Protein AF-A0A2M6Y820-F1 (afdb_monomer_lite)

Foldseek 3Di:
DEECAEAACEEQAQAQAESEEADLYYHYEAAQYEQFHHNAASYEYDPAAYENEHYHFHALLWADDVPPRPVDPGGHYDPRYRYPPYDRDHRQPPVRDPCCVVCVVVVVVVVVVVVVVVVVVVVVPDDPDDPDDD

Radius of gyration: 27.46 Å; chains: 1; bounding box: 81×26×72 Å

pLDDT: mean 92.64, std 8.72, range [63.81, 98.88]

Structure (mmCIF, N/CA/C/O backbone):
data_AF-A0A2M6Y820-F1
#
_entry.id   AF-A0A2M6Y820-F1
#
loop_
_atom_site.group_PDB
_atom_site.id
_atom_site.type_symbol
_atom_site.label_atom_id
_atom_site.label_alt_id
_atom_site.label_comp_id
_atom_site.label_asym_id
_atom_site.label_entity_id
_atom_site.label_seq_id
_atom_site.pdbx_PDB_ins_code
_atom_site.Cartn_x
_atom_site.Cartn_y
_atom_site.Cartn_z
_atom_site.occupancy
_atom_site.B_iso_or_equiv
_atom_site.auth_seq_id
_atom_site.auth_comp_id
_atom_site.auth_asym_id
_atom_site.auth_atom_id
_atom_site.pdbx_PDB_model_num
ATOM 1 N N . SER A 1 1 ? 18.700 -6.626 -0.843 1.00 83.69 1 SER A N 1
ATOM 2 C CA . SER A 1 1 ? 17.886 -7.835 -1.030 1.00 83.69 1 SER A CA 1
ATOM 3 C C . SER A 1 1 ? 17.717 -8.547 0.299 1.00 83.69 1 SER A C 1
ATOM 5 O O . SER A 1 1 ? 18.670 -8.668 1.060 1.00 83.69 1 SER A O 1
ATOM 7 N N . SER A 1 2 ? 16.499 -8.984 0.596 1.00 92.56 2 SER A N 1
ATOM 8 C CA . SER A 1 2 ? 16.154 -9.857 1.727 1.00 92.56 2 SER A CA 1
ATOM 9 C C . SER A 1 2 ? 14.930 -10.696 1.349 1.00 92.56 2 SER A C 1
ATOM 11 O O . SER A 1 2 ? 14.267 -10.392 0.359 1.00 92.56 2 SER A O 1
ATOM 13 N N . SER A 1 3 ? 14.608 -11.746 2.101 1.00 95.06 3 SER A N 1
ATOM 14 C CA . SER A 1 3 ? 13.455 -12.602 1.803 1.00 95.06 3 SER A CA 1
ATOM 15 C C . SER A 1 3 ? 12.543 -12.799 3.009 1.00 95.06 3 SER A 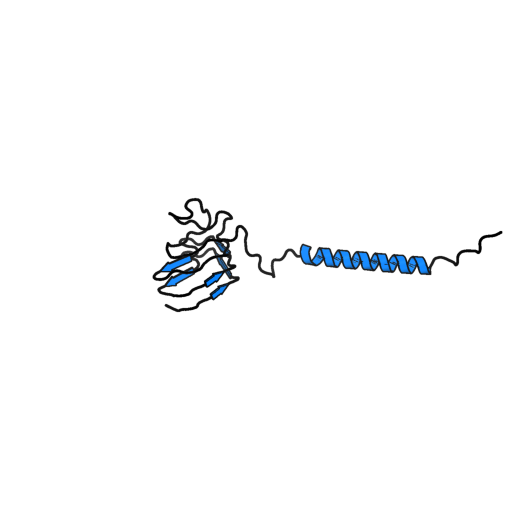C 1
ATOM 17 O O . SER A 1 3 ? 12.980 -12.661 4.149 1.00 95.06 3 SER A O 1
ATOM 19 N N . ASN A 1 4 ? 11.275 -13.135 2.747 1.00 96.06 4 ASN A N 1
ATOM 20 C CA . ASN A 1 4 ? 10.261 -13.444 3.767 1.00 96.06 4 ASN A CA 1
ATOM 21 C C . ASN A 1 4 ? 9.991 -12.283 4.744 1.00 96.06 4 ASN A C 1
ATOM 23 O O . ASN A 1 4 ? 9.735 -12.493 5.930 1.00 96.06 4 ASN A O 1
ATOM 27 N N . ASN A 1 5 ? 10.069 -11.045 4.249 1.00 95.19 5 ASN A N 1
ATOM 28 C CA . ASN A 1 5 ? 9.767 -9.860 5.047 1.00 95.19 5 ASN A CA 1
ATOM 29 C C . ASN A 1 5 ? 8.252 -9.712 5.205 1.00 95.19 5 ASN A C 1
ATOM 31 O O . ASN A 1 5 ? 7.518 -9.826 4.223 1.00 95.19 5 ASN A O 1
ATOM 35 N N . LYS A 1 6 ? 7.802 -9.394 6.419 1.00 97.56 6 LYS A N 1
ATOM 36 C CA . LYS A 1 6 ? 6.398 -9.098 6.710 1.00 97.56 6 LYS A CA 1
ATOM 37 C C . LYS A 1 6 ? 6.277 -7.681 7.248 1.00 97.56 6 LYS A C 1
ATOM 39 O O . LYS A 1 6 ? 6.902 -7.356 8.254 1.00 97.56 6 LYS A O 1
ATOM 44 N N . ILE A 1 7 ? 5.485 -6.854 6.577 1.00 97.44 7 ILE A N 1
ATOM 45 C CA . ILE A 1 7 ? 5.163 -5.489 6.996 1.00 97.44 7 ILE A CA 1
ATOM 46 C C . ILE A 1 7 ? 3.663 -5.456 7.252 1.00 97.44 7 ILE A C 1
ATOM 48 O O . ILE A 1 7 ? 2.872 -5.627 6.328 1.00 97.44 7 ILE A O 1
ATOM 52 N N . THR A 1 8 ? 3.259 -5.276 8.505 1.00 97.12 8 THR A N 1
ATOM 53 C CA . THR A 1 8 ? 1.839 -5.324 8.866 1.00 97.12 8 THR A CA 1
ATOM 54 C C . THR A 1 8 ? 1.466 -4.268 9.887 1.00 97.12 8 THR A C 1
ATOM 56 O O . THR A 1 8 ? 2.289 -3.963 10.748 1.00 97.12 8 THR A O 1
ATOM 59 N N . ASN A 1 9 ? 0.225 -3.774 9.850 1.00 95.31 9 ASN A N 1
ATOM 60 C CA . ASN A 1 9 ? -0.308 -2.816 10.832 1.00 95.31 9 ASN A CA 1
ATOM 61 C C . ASN A 1 9 ? 0.536 -1.534 10.946 1.00 95.31 9 ASN A C 1
ATOM 63 O O . ASN A 1 9 ? 0.794 -1.042 12.043 1.00 95.31 9 ASN A O 1
ATOM 67 N N . CYS A 1 10 ? 1.016 -1.027 9.810 1.00 95.00 10 CYS A N 1
ATOM 68 C CA . CYS A 1 10 ? 1.863 0.161 9.737 1.00 95.00 10 CYS A CA 1
ATOM 69 C C . CYS A 1 10 ? 1.152 1.306 9.007 1.00 95.00 10 CYS A C 1
ATOM 71 O O . CYS A 1 10 ? 0.373 1.074 8.085 1.00 95.00 10 CYS A O 1
ATOM 73 N N . SER A 1 11 ? 1.493 2.544 9.359 1.00 96.31 11 SER A N 1
ATOM 74 C CA . SER A 1 11 ? 1.135 3.730 8.575 1.00 96.31 11 SER A CA 1
ATOM 75 C C . SER A 1 11 ? 2.381 4.243 7.857 1.00 96.31 11 SER A C 1
ATOM 77 O O . SER A 1 11 ? 3.371 4.586 8.499 1.00 96.31 11 SER A O 1
ATOM 79 N N . VAL A 1 12 ? 2.339 4.277 6.526 1.00 98.00 12 VAL A N 1
ATOM 80 C CA . VAL A 1 12 ? 3.432 4.695 5.643 1.00 98.00 12 VAL A CA 1
ATOM 81 C C . VAL A 1 12 ? 2.934 5.838 4.770 1.00 98.00 12 VAL A C 1
ATOM 83 O O . VAL A 1 12 ? 2.290 5.621 3.744 1.00 98.00 12 VAL A O 1
ATOM 86 N N . TYR A 1 13 ? 3.212 7.067 5.190 1.00 98.00 13 TYR A N 1
ATOM 87 C CA . TYR A 1 13 ? 2.610 8.236 4.566 1.00 98.00 13 TYR A CA 1
ATOM 88 C C . TYR A 1 13 ? 3.543 9.437 4.504 1.00 98.00 13 TYR A C 1
ATOM 90 O O . TYR A 1 13 ? 4.480 9.549 5.294 1.00 98.00 13 TYR A O 1
ATOM 98 N N . ASN A 1 14 ? 3.261 10.342 3.563 1.00 98.06 14 ASN A N 1
ATOM 99 C CA . ASN A 1 14 ? 3.973 11.609 3.368 1.00 98.06 14 ASN A CA 1
ATOM 100 C C . ASN A 1 14 ? 5.496 11.469 3.211 1.00 98.06 14 ASN A C 1
ATOM 102 O O . ASN A 1 14 ? 6.255 12.354 3.611 1.00 98.06 14 ASN A O 1
ATOM 106 N N . ASN A 1 15 ? 5.960 10.373 2.605 1.00 98.06 15 ASN A N 1
ATOM 107 C CA . ASN A 1 15 ? 7.364 10.248 2.233 1.00 98.06 15 ASN A CA 1
ATOM 108 C C . ASN A 1 15 ? 7.637 11.025 0.938 1.00 98.06 15 ASN A C 1
ATOM 110 O O . ASN A 1 15 ? 6.871 10.960 -0.028 1.00 98.06 15 ASN A O 1
ATOM 114 N N . SER A 1 16 ? 8.780 11.713 0.885 1.00 98.06 16 SER A N 1
ATOM 115 C CA . SER A 1 16 ? 9.201 12.506 -0.283 1.00 98.06 16 SER A CA 1
ATOM 116 C C . SER A 1 16 ? 9.537 11.666 -1.526 1.00 98.06 16 SER A C 1
ATOM 118 O O . SER A 1 16 ? 9.872 12.229 -2.563 1.00 98.06 16 SER A O 1
ATOM 120 N N . TRP A 1 17 ? 9.491 10.335 -1.420 1.00 97.12 17 TRP A N 1
ATOM 121 C CA . TRP A 1 17 ? 9.860 9.353 -2.445 1.00 97.12 17 TRP A CA 1
ATOM 122 C C . TRP A 1 17 ? 8.836 8.200 -2.439 1.00 97.12 17 TRP A C 1
ATOM 124 O O . TRP A 1 17 ? 7.632 8.453 -2.370 1.00 97.12 17 TRP A O 1
ATOM 134 N N . HIS A 1 18 ? 9.275 6.943 -2.530 1.00 98.19 18 HIS A N 1
ATOM 135 C CA . HIS A 1 18 ? 8.422 5.784 -2.287 1.00 98.19 18 HIS A CA 1
ATOM 136 C C . HIS A 1 18 ? 8.073 5.643 -0.798 1.00 98.19 18 HIS A C 1
ATOM 138 O O . HIS A 1 18 ? 8.907 5.945 0.056 1.00 98.19 18 HIS A O 1
ATOM 144 N N . GLY A 1 19 ? 6.891 5.109 -0.489 1.00 98.44 19 GLY A N 1
ATOM 145 C CA . GLY A 1 19 ? 6.556 4.657 0.861 1.00 98.44 19 GLY A CA 1
ATOM 146 C C . GLY A 1 19 ? 7.353 3.407 1.241 1.00 98.44 19 GLY A C 1
ATOM 147 O O . GLY A 1 19 ? 8.070 3.391 2.238 1.00 98.44 19 GLY A O 1
ATOM 148 N N . ILE A 1 20 ? 7.270 2.362 0.412 1.00 98.31 20 ILE A N 1
ATOM 149 C CA . ILE A 1 20 ? 8.008 1.105 0.594 1.00 98.31 20 ILE A CA 1
ATOM 150 C C . ILE A 1 20 ? 8.745 0.754 -0.700 1.00 98.31 20 ILE A C 1
ATOM 152 O O . ILE A 1 20 ? 8.124 0.580 -1.748 1.00 98.31 20 ILE A O 1
ATOM 156 N N . LEU A 1 21 ? 10.068 0.600 -0.616 1.00 97.62 21 LEU A N 1
ATOM 157 C CA . LEU A 1 21 ? 10.923 0.141 -1.713 1.00 97.62 21 LEU A CA 1
ATOM 158 C C . LEU A 1 21 ? 11.447 -1.272 -1.430 1.00 97.62 21 LEU A C 1
ATOM 160 O O . LEU A 1 21 ? 12.178 -1.489 -0.463 1.00 97.62 21 LEU A O 1
ATOM 164 N N . LEU A 1 22 ? 11.135 -2.222 -2.312 1.00 97.56 22 LEU A N 1
ATOM 165 C CA . LEU A 1 22 ? 11.712 -3.565 -2.307 1.00 97.56 22 LEU A CA 1
ATOM 166 C C . LEU A 1 22 ? 12.744 -3.689 -3.427 1.00 97.56 22 LEU A C 1
ATOM 168 O O . LEU A 1 22 ? 12.404 -3.628 -4.606 1.00 97.56 22 LEU A O 1
ATOM 172 N N . TYR A 1 23 ? 14.010 -3.887 -3.055 1.00 97.00 23 TYR A N 1
ATOM 173 C CA . TYR A 1 23 ? 15.117 -4.005 -4.005 1.00 97.00 23 TYR A CA 1
ATOM 174 C C . TYR A 1 23 ? 15.673 -5.432 -4.035 1.00 97.00 23 TYR A C 1
ATOM 176 O O . TYR A 1 23 ? 16.434 -5.836 -3.142 1.00 97.00 23 TYR A O 1
ATOM 184 N N . TYR A 1 24 ? 15.273 -6.194 -5.060 1.00 96.56 24 TYR A N 1
ATOM 185 C CA . TYR A 1 24 ? 15.550 -7.627 -5.201 1.00 96.56 24 TYR A CA 1
ATOM 186 C C . TYR A 1 24 ? 15.197 -8.415 -3.930 1.00 96.56 24 TYR A C 1
ATOM 188 O O . TYR A 1 24 ? 15.974 -9.246 -3.460 1.00 96.56 24 TYR A O 1
ATOM 196 N N . SER A 1 25 ? 14.040 -8.114 -3.335 1.00 95.31 25 SER A N 1
ATOM 197 C CA . SER A 1 25 ? 13.549 -8.802 -2.140 1.00 95.31 25 SER A CA 1
ATOM 198 C C . SER A 1 25 ? 12.389 -9.724 -2.494 1.00 95.31 25 SER A C 1
ATOM 200 O O . SER A 1 25 ? 11.410 -9.278 -3.083 1.00 95.31 25 SER A O 1
ATOM 202 N N . SER A 1 26 ? 12.498 -11.005 -2.150 1.00 95.50 26 SER A N 1
ATOM 203 C CA . SER A 1 26 ? 11.521 -12.037 -2.515 1.00 95.50 26 SER A CA 1
ATOM 204 C C . SER A 1 26 ? 10.589 -12.395 -1.354 1.00 95.50 26 SER A C 1
ATOM 206 O O . SER A 1 26 ? 10.920 -12.198 -0.184 1.00 95.50 26 SER A O 1
ATOM 208 N N . ASN A 1 27 ? 9.413 -12.946 -1.672 1.00 95.56 27 ASN A N 1
ATOM 209 C CA . ASN A 1 27 ? 8.421 -13.419 -0.695 1.00 95.56 27 ASN A CA 1
ATOM 210 C C . ASN A 1 27 ? 8.041 -12.367 0.361 1.00 95.56 27 ASN A C 1
ATOM 212 O O . ASN A 1 27 ? 7.915 -12.684 1.542 1.00 95.56 27 ASN A O 1
ATOM 216 N N . ALA A 1 28 ? 7.932 -11.102 -0.040 1.00 97.31 28 ALA A N 1
ATOM 217 C CA . ALA A 1 28 ? 7.484 -10.056 0.864 1.00 97.31 28 ALA A CA 1
ATOM 218 C C . ALA A 1 28 ? 5.950 -10.014 0.936 1.00 97.31 28 ALA A C 1
ATOM 220 O O . ALA A 1 28 ? 5.262 -10.131 -0.083 1.00 97.31 28 ALA A O 1
ATOM 221 N N . GLU A 1 29 ? 5.444 -9.813 2.148 1.00 98.44 29 GLU A N 1
ATOM 222 C CA . GLU A 1 29 ? 4.026 -9.674 2.475 1.00 98.44 29 GLU A CA 1
ATOM 223 C C . GLU A 1 29 ? 3.806 -8.323 3.162 1.00 98.44 29 GLU A C 1
ATOM 225 O O . GLU A 1 29 ? 4.471 -8.002 4.150 1.00 98.44 29 GLU A O 1
ATOM 230 N N . ILE A 1 30 ? 2.886 -7.521 2.630 1.00 98.62 30 ILE A N 1
ATOM 231 C CA . ILE A 1 30 ? 2.526 -6.199 3.144 1.00 98.62 30 ILE A CA 1
ATOM 232 C C . ILE A 1 30 ? 1.013 -6.192 3.331 1.00 98.62 30 ILE A C 1
ATOM 234 O O . ILE A 1 30 ? 0.289 -6.232 2.341 1.00 98.62 30 ILE A O 1
ATOM 238 N N . HIS A 1 31 ? 0.522 -6.159 4.568 1.00 98.56 31 HIS A N 1
ATOM 239 C CA . HIS A 1 31 ? -0.913 -6.300 4.846 1.00 98.56 31 HIS A CA 1
ATOM 240 C C . HIS A 1 31 ? -1.380 -5.396 5.978 1.00 98.56 31 HIS A C 1
ATOM 242 O O . HIS A 1 31 ? -0.660 -5.190 6.950 1.00 98.56 31 HIS A O 1
ATOM 248 N N . TYR A 1 32 ? -2.628 -4.940 5.916 1.00 97.88 32 TYR A N 1
ATOM 249 C CA . TYR A 1 32 ? -3.258 -4.138 6.965 1.00 97.88 32 TYR A CA 1
ATOM 250 C C . TYR A 1 32 ? -2.486 -2.849 7.274 1.00 97.88 32 TYR A C 1
ATOM 252 O O . TYR A 1 32 ? -2.397 -2.425 8.423 1.00 97.88 32 TYR A O 1
ATOM 260 N N . CYS A 1 33 ? -1.896 -2.234 6.252 1.00 98.25 33 CYS A N 1
ATOM 261 C CA . CYS A 1 33 ? -1.205 -0.957 6.356 1.00 98.25 33 CYS A CA 1
ATOM 262 C C . CYS A 1 33 ? -2.030 0.178 5.737 1.00 98.25 33 CYS A C 1
ATOM 264 O O . CYS A 1 33 ? -2.778 -0.031 4.779 1.00 98.25 33 CYS A O 1
ATOM 266 N N . ASN A 1 34 ? -1.821 1.392 6.243 1.00 98.38 34 ASN A N 1
ATOM 267 C CA . ASN A 1 34 ? -2.266 2.634 5.615 1.00 98.38 34 ASN A CA 1
ATOM 268 C C . ASN A 1 34 ? -1.107 3.221 4.810 1.00 98.38 34 ASN A C 1
ATOM 270 O O . ASN A 1 34 ? -0.116 3.649 5.396 1.00 98.38 34 ASN A O 1
ATOM 274 N N . ILE A 1 35 ? -1.211 3.234 3.484 1.00 98.75 35 ILE A N 1
ATOM 275 C CA . ILE A 1 35 ? -0.152 3.664 2.565 1.00 98.75 35 ILE A CA 1
ATOM 276 C C . ILE A 1 35 ? -0.692 4.812 1.713 1.00 98.75 35 ILE A C 1
ATOM 278 O O . ILE A 1 35 ? -1.457 4.571 0.787 1.00 98.75 35 ILE A O 1
ATOM 282 N N . TYR A 1 36 ? -0.352 6.060 2.033 1.00 98.62 36 TYR A N 1
ATOM 283 C CA . TYR A 1 36 ? -0.982 7.213 1.378 1.00 98.62 36 TYR A CA 1
ATOM 284 C C . TYR A 1 36 ? -0.114 8.473 1.380 1.00 98.62 36 TYR A C 1
ATOM 286 O O . TYR A 1 36 ? 0.676 8.703 2.290 1.00 98.62 36 TYR A O 1
ATOM 294 N N . GLY A 1 37 ? -0.292 9.339 0.385 1.00 98.38 37 GLY A N 1
ATOM 295 C CA . GLY A 1 37 ? 0.395 10.629 0.322 1.00 98.38 37 GLY A CA 1
ATOM 296 C C . GLY A 1 37 ? 1.899 10.513 0.067 1.00 98.38 37 GLY A C 1
ATOM 297 O O . GLY A 1 37 ? 2.639 11.455 0.345 1.00 98.38 37 GLY A O 1
ATOM 298 N N . ASN A 1 38 ? 2.385 9.372 -0.426 1.00 98.62 38 ASN A N 1
ATOM 299 C CA . ASN A 1 38 ? 3.781 9.226 -0.823 1.00 98.62 38 ASN A CA 1
ATOM 300 C C . ASN A 1 38 ? 3.990 9.836 -2.215 1.00 98.62 38 ASN A C 1
ATOM 302 O O . ASN A 1 38 ? 3.164 9.683 -3.112 1.00 98.62 38 ASN A O 1
ATOM 306 N N . THR A 1 39 ? 5.106 10.545 -2.399 1.00 98.19 39 THR A N 1
ATOM 307 C CA . THR A 1 39 ? 5.309 11.392 -3.588 1.00 98.19 39 THR A CA 1
ATOM 308 C C . THR A 1 39 ? 5.464 10.579 -4.871 1.00 98.19 39 THR A C 1
ATOM 310 O O . THR A 1 39 ? 4.945 10.973 -5.916 1.00 98.19 39 THR A O 1
ATOM 313 N N . ASP A 1 40 ? 6.196 9.462 -4.815 1.00 98.00 40 ASP A N 1
ATOM 314 C CA . ASP A 1 40 ? 6.416 8.625 -5.991 1.00 98.00 40 ASP A CA 1
ATOM 315 C C . ASP A 1 40 ? 5.467 7.427 -5.996 1.00 98.00 40 ASP A C 1
ATOM 317 O O . ASP A 1 40 ? 4.406 7.521 -6.598 1.00 98.00 40 ASP A O 1
ATOM 321 N N . TYR A 1 41 ? 5.804 6.324 -5.326 1.00 98.75 41 TYR A N 1
ATOM 322 C CA . TYR A 1 41 ? 4.951 5.128 -5.240 1.00 98.75 41 TYR A CA 1
ATOM 323 C C . TYR A 1 41 ? 4.604 4.831 -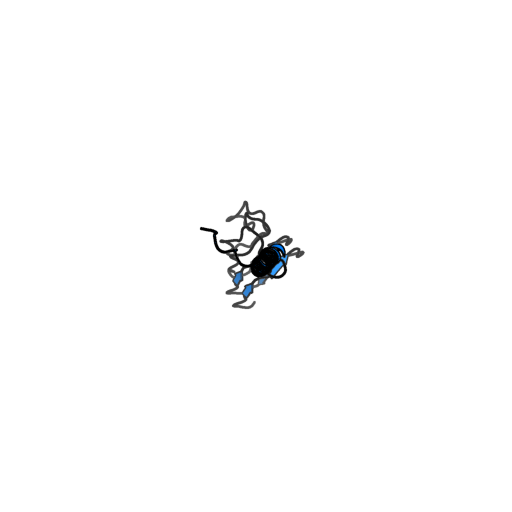3.783 1.00 98.75 41 TYR A C 1
ATOM 325 O O . TYR A 1 41 ? 5.464 4.965 -2.918 1.00 98.75 41 TYR A O 1
ATOM 333 N N . GLY A 1 42 ? 3.404 4.327 -3.508 1.00 98.69 42 GLY A N 1
ATOM 334 C CA . GLY A 1 42 ? 3.097 3.749 -2.199 1.00 98.69 42 GLY A CA 1
ATOM 335 C C . GLY A 1 42 ? 3.972 2.521 -1.945 1.00 98.69 42 GLY A C 1
ATOM 336 O O . GLY A 1 42 ? 4.686 2.446 -0.944 1.00 98.69 42 GLY A O 1
ATOM 337 N N . VAL A 1 43 ? 4.001 1.601 -2.916 1.00 98.75 43 VAL A N 1
ATOM 338 C CA . VAL A 1 43 ? 4.901 0.439 -2.929 1.00 98.75 43 VAL A CA 1
ATOM 339 C C . VAL A 1 43 ? 5.560 0.310 -4.299 1.00 98.75 43 VAL A C 1
ATOM 341 O O . VAL A 1 43 ? 4.881 0.226 -5.325 1.00 98.75 43 VAL A O 1
ATOM 344 N N . TYR A 1 44 ? 6.889 0.251 -4.306 1.00 98.56 44 TYR A N 1
ATOM 345 C CA . TYR A 1 44 ? 7.698 -0.028 -5.487 1.00 98.56 44 TYR A CA 1
ATOM 346 C C . TYR A 1 44 ? 8.482 -1.324 -5.283 1.00 98.56 44 TYR A C 1
ATOM 348 O O . TYR A 1 44 ? 9.255 -1.443 -4.330 1.00 98.56 44 TYR A O 1
ATOM 356 N N . SER A 1 45 ? 8.307 -2.293 -6.183 1.00 98.06 45 SER A N 1
ATOM 357 C CA . SER A 1 45 ? 9.013 -3.572 -6.135 1.00 98.06 45 SER A CA 1
ATOM 358 C C . SER A 1 45 ? 9.849 -3.803 -7.386 1.00 98.06 45 SER A C 1
ATOM 360 O O . SER A 1 45 ? 9.337 -3.952 -8.500 1.00 98.06 45 SER A O 1
ATOM 362 N N . TYR A 1 46 ? 11.163 -3.870 -7.182 1.00 97.19 46 TYR A N 1
ATOM 363 C CA . TYR A 1 46 ? 12.149 -4.127 -8.218 1.00 97.19 46 TYR A CA 1
ATOM 364 C C . TYR A 1 46 ? 12.672 -5.564 -8.127 1.00 97.19 46 TYR A C 1
ATOM 366 O O . TYR A 1 46 ? 13.274 -5.960 -7.126 1.00 97.19 46 TYR A O 1
ATOM 374 N N . GLY A 1 47 ? 12.456 -6.341 -9.190 1.00 95.12 47 GLY A N 1
ATOM 375 C CA . GLY A 1 47 ? 13.015 -7.685 -9.377 1.00 95.12 47 GLY A CA 1
ATOM 376 C C . GLY A 1 47 ? 12.122 -8.854 -8.945 1.00 95.12 47 GLY A C 1
ATOM 377 O O . GLY A 1 47 ? 12.241 -9.932 -9.520 1.00 95.12 47 GLY A O 1
ATOM 378 N N . HIS A 1 48 ? 11.207 -8.665 -7.990 1.00 96.75 48 HIS A N 1
ATOM 379 C CA . HIS A 1 48 ? 10.286 -9.717 -7.541 1.00 96.75 48 HIS A CA 1
ATOM 380 C C . HIS A 1 48 ? 8.880 -9.186 -7.281 1.00 96.75 48 HIS A C 1
ATOM 382 O O . HIS A 1 48 ? 8.695 -8.016 -6.948 1.00 96.75 48 HIS A O 1
ATOM 388 N N . THR A 1 49 ? 7.893 -10.070 -7.394 1.00 97.50 49 THR A N 1
ATOM 389 C CA . THR A 1 49 ? 6.511 -9.774 -7.020 1.00 97.50 49 THR A CA 1
ATOM 390 C C . THR A 1 49 ? 6.354 -9.703 -5.500 1.00 97.50 49 THR A C 1
ATOM 392 O O . THR A 1 49 ? 6.877 -10.554 -4.778 1.00 97.50 49 THR A O 1
ATOM 395 N N . VAL A 1 50 ? 5.612 -8.705 -5.020 1.00 98.31 50 VAL A N 1
ATOM 396 C CA . VAL A 1 50 ? 5.231 -8.531 -3.610 1.00 98.31 50 VAL A CA 1
ATOM 397 C C . VAL A 1 50 ? 3.721 -8.673 -3.454 1.00 98.31 50 VAL A C 1
ATOM 399 O O . VAL A 1 50 ? 2.953 -8.176 -4.282 1.00 98.31 50 VAL A O 1
ATOM 402 N N . ASN A 1 51 ? 3.289 -9.338 -2.383 1.00 98.62 51 ASN A N 1
ATOM 403 C CA . ASN A 1 51 ? 1.882 -9.389 -2.013 1.00 98.62 51 ASN A CA 1
ATOM 404 C C . ASN A 1 51 ? 1.564 -8.220 -1.075 1.00 98.62 51 ASN A C 1
ATOM 406 O O . ASN A 1 51 ? 1.925 -8.254 0.096 1.00 98.62 51 ASN A O 1
ATOM 410 N N . ALA A 1 52 ? 0.906 -7.192 -1.604 1.00 98.56 52 ALA A N 1
ATOM 411 C CA . ALA A 1 52 ? 0.487 -5.984 -0.898 1.00 98.56 52 ALA A CA 1
ATOM 412 C C . ALA A 1 52 ? -1.049 -5.855 -0.825 1.00 98.56 52 ALA A C 1
ATOM 414 O O . ALA A 1 52 ? -1.607 -4.761 -0.956 1.00 98.56 52 ALA A O 1
ATOM 415 N N . THR A 1 53 ? -1.745 -6.977 -0.651 1.00 98.81 53 THR A N 1
ATOM 416 C CA . THR A 1 53 ? -3.205 -7.009 -0.475 1.00 98.81 53 THR A CA 1
ATOM 417 C C . THR A 1 53 ? -3.623 -6.552 0.920 1.00 98.81 53 THR A C 1
ATOM 419 O O . THR A 1 53 ? -2.822 -6.534 1.852 1.00 98.81 53 THR A O 1
ATOM 422 N N . TYR A 1 54 ? -4.895 -6.191 1.077 1.00 98.69 54 TYR A N 1
ATOM 423 C CA . TYR A 1 54 ? -5.491 -5.751 2.341 1.00 98.69 54 TYR A CA 1
ATOM 424 C C . TYR A 1 54 ? -4.811 -4.519 2.951 1.00 98.69 54 TYR A C 1
ATOM 426 O O . TYR A 1 54 ? -4.752 -4.384 4.168 1.00 98.69 54 TYR A O 1
ATOM 434 N N . ASN A 1 55 ? -4.307 -3.612 2.115 1.00 98.81 55 ASN A N 1
ATOM 435 C CA . ASN A 1 55 ? -3.845 -2.287 2.533 1.00 98.81 55 ASN A CA 1
ATOM 436 C C . ASN A 1 55 ? -4.834 -1.216 2.073 1.00 98.81 55 ASN A C 1
ATOM 438 O O . ASN A 1 55 ? -5.532 -1.403 1.071 1.00 98.81 55 ASN A O 1
ATOM 442 N N . TRP A 1 56 ? -4.866 -0.094 2.783 1.00 98.75 56 TRP A N 1
ATOM 443 C CA . TRP A 1 56 ? -5.561 1.113 2.352 1.00 98.75 56 TRP A CA 1
ATOM 444 C C . TRP A 1 56 ? -4.579 2.058 1.665 1.00 98.75 56 TRP A C 1
ATOM 446 O O . TRP A 1 56 ? -3.490 2.291 2.183 1.00 98.75 56 TRP A O 1
ATOM 456 N N . TRP A 1 57 ? -4.960 2.601 0.508 1.00 98.75 57 TRP A N 1
ATOM 457 C CA . TRP A 1 57 ? -4.043 3.328 -0.382 1.00 98.75 57 TRP A CA 1
ATOM 458 C C . TRP A 1 57 ? -4.259 4.849 -0.400 1.00 98.75 57 TRP A C 1
ATOM 460 O O . TRP A 1 57 ? -3.837 5.528 -1.331 1.00 98.75 57 TRP A O 1
ATOM 470 N N . GLY A 1 58 ? -4.996 5.394 0.572 1.00 98.25 58 GLY A N 1
ATOM 471 C CA . GLY A 1 58 ? -5.410 6.804 0.572 1.00 98.25 58 GLY A CA 1
ATOM 472 C C . GLY A 1 58 ? -6.726 7.078 -0.165 1.00 98.25 58 GLY A C 1
ATOM 473 O O . GLY A 1 58 ? -7.210 8.207 -0.176 1.00 98.25 58 GLY A O 1
ATOM 474 N N . SER A 1 59 ? -7.334 6.061 -0.783 1.00 98.56 59 SER A N 1
ATOM 475 C CA . SER A 1 59 ? -8.618 6.179 -1.477 1.00 98.56 59 SER A CA 1
ATOM 476 C C . SER A 1 59 ? -9.370 4.852 -1.500 1.00 98.56 59 SER A C 1
ATOM 478 O O . SER A 1 59 ? -8.774 3.797 -1.712 1.00 98.56 59 SER A O 1
ATOM 480 N N . ALA A 1 60 ? -10.701 4.912 -1.391 1.00 98.62 60 ALA A N 1
ATOM 481 C CA . ALA A 1 60 ? -11.572 3.746 -1.551 1.00 98.62 60 ALA A CA 1
ATOM 482 C C . ALA A 1 60 ? -11.467 3.096 -2.946 1.00 98.62 60 ALA A C 1
ATOM 484 O O . ALA A 1 60 ? -11.701 1.899 -3.101 1.00 98.62 60 ALA A O 1
ATOM 485 N N . SER A 1 61 ? -11.068 3.876 -3.957 1.00 98.69 61 SER A N 1
ATOM 486 C CA . SER A 1 61 ? -10.816 3.392 -5.323 1.00 98.69 61 SER A CA 1
ATOM 487 C C . SER A 1 61 ? -9.538 2.548 -5.463 1.00 98.69 61 SER A C 1
ATOM 489 O O . SER A 1 61 ? -9.291 1.995 -6.533 1.00 98.69 61 SER A O 1
ATOM 491 N N . GLY A 1 62 ? -8.741 2.425 -4.396 1.00 98.75 62 GLY A N 1
ATOM 492 C CA . GLY A 1 62 ? -7.498 1.660 -4.390 1.00 98.75 62 GLY A CA 1
ATOM 493 C C . GLY A 1 62 ? -6.305 2.423 -4.977 1.00 98.75 62 GLY A C 1
ATOM 494 O O . GLY A 1 62 ? -6.412 3.619 -5.271 1.00 98.75 62 GLY A O 1
ATOM 495 N N . PRO A 1 63 ? -5.155 1.746 -5.135 1.00 98.88 63 PRO A N 1
ATOM 496 C CA . PRO A 1 63 ? -3.942 2.362 -5.653 1.00 98.88 63 PRO A CA 1
ATOM 497 C C . PRO A 1 63 ? -4.058 2.626 -7.147 1.00 98.88 63 PRO A C 1
ATOM 499 O O . PRO A 1 63 ? -4.668 1.839 -7.874 1.00 98.88 63 PRO A O 1
ATOM 502 N N . TYR A 1 64 ? -3.405 3.677 -7.632 1.00 98.88 64 TYR A N 1
ATOM 503 C CA . TYR A 1 64 ? -3.251 3.863 -9.068 1.00 98.88 64 TYR A CA 1
ATOM 504 C C . TYR A 1 64 ? -2.322 2.796 -9.673 1.00 98.88 64 TYR A C 1
ATOM 506 O O . TYR A 1 64 ? -1.184 2.609 -9.231 1.00 98.88 64 TYR A O 1
ATOM 514 N N . HIS A 1 65 ? -2.772 2.141 -10.743 1.00 98.69 65 HIS A N 1
ATOM 515 C CA . HIS A 1 65 ? -1.905 1.360 -11.624 1.00 98.69 65 HIS A CA 1
ATOM 516 C C . HIS A 1 65 ? -2.364 1.504 -13.075 1.00 98.69 65 HIS A C 1
ATOM 518 O O . HIS A 1 65 ? -3.520 1.214 -13.386 1.00 98.69 65 HIS A O 1
ATOM 524 N N . LEU A 1 66 ? -1.448 1.886 -13.972 1.00 98.25 66 LEU A N 1
ATOM 525 C CA . LEU A 1 66 ? -1.752 2.306 -15.347 1.00 98.25 66 LEU A CA 1
ATOM 526 C C . LEU A 1 66 ? -2.649 1.326 -16.121 1.00 98.25 66 LEU A C 1
ATOM 528 O O . LEU A 1 66 ? -3.531 1.758 -16.857 1.00 98.25 66 LEU A O 1
ATOM 532 N N . TYR A 1 67 ? -2.438 0.019 -15.957 1.00 97.88 67 TYR A N 1
ATOM 533 C CA . TYR A 1 67 ? -3.131 -1.000 -16.757 1.00 97.88 67 TYR A CA 1
ATOM 534 C C . TYR A 1 67 ? -4.235 -1.756 -16.019 1.00 97.88 67 TYR A C 1
ATOM 536 O O . TYR A 1 67 ? -5.118 -2.317 -16.658 1.00 97.88 67 TYR A O 1
ATOM 544 N N . THR A 1 68 ? -4.178 -1.816 -14.688 1.00 98.31 68 THR A N 1
ATOM 545 C CA . THR A 1 68 ? -5.037 -2.720 -13.894 1.00 98.31 68 THR A CA 1
ATOM 546 C C . THR A 1 68 ? -5.928 -1.989 -12.896 1.00 98.31 68 THR A C 1
ATOM 548 O O . THR A 1 68 ? -6.929 -2.558 -12.475 1.00 98.31 68 THR A O 1
ATOM 551 N N . ASN A 1 69 ? -5.630 -0.723 -12.584 1.00 98.69 69 ASN A N 1
ATOM 552 C CA . ASN A 1 69 ? -6.529 0.175 -11.862 1.00 98.69 69 ASN A CA 1
ATOM 553 C C . ASN A 1 69 ? -6.290 1.645 -12.280 1.00 98.69 69 ASN A C 1
ATOM 555 O O . ASN A 1 69 ? -5.827 2.456 -11.472 1.00 98.69 69 ASN A O 1
ATOM 559 N N . PRO A 1 70 ? -6.552 2.008 -13.553 1.00 98.56 70 PRO A N 1
ATOM 560 C CA . PRO A 1 70 ? -6.247 3.342 -14.084 1.00 98.56 70 PRO A CA 1
ATOM 561 C C . PRO A 1 70 ? -7.089 4.462 -13.460 1.00 98.56 70 PRO A C 1
ATOM 563 O O . PRO A 1 70 ? -6.724 5.629 -13.561 1.00 98.56 70 PRO A O 1
ATOM 566 N N . SER A 1 71 ? -8.217 4.122 -12.831 1.00 98.44 71 SER A N 1
ATOM 567 C CA . SER A 1 71 ? -9.081 5.053 -12.099 1.00 98.44 71 SER A CA 1
ATOM 568 C C . SER A 1 71 ? -8.773 5.129 -10.601 1.00 98.44 71 SER A C 1
ATOM 570 O O . SER A 1 71 ? -9.467 5.852 -9.888 1.00 98.44 71 SER A O 1
ATOM 572 N N . GLY A 1 72 ? -7.790 4.368 -10.108 1.00 98.69 72 GLY A N 1
ATOM 573 C CA . GLY A 1 72 ? -7.365 4.424 -8.713 1.00 98.69 72 GLY A CA 1
ATOM 574 C C . GLY A 1 72 ? -6.814 5.807 -8.375 1.00 98.69 72 GLY A C 1
ATOM 575 O O . GLY A 1 72 ? -5.948 6.320 -9.079 1.00 98.69 72 GLY A O 1
ATOM 576 N N . LEU A 1 73 ? -7.337 6.417 -7.314 1.00 98.69 73 LEU A N 1
ATOM 577 C CA . LEU A 1 73 ? -6.929 7.741 -6.829 1.00 98.69 73 LEU A CA 1
ATOM 578 C C . LEU A 1 73 ? -5.953 7.665 -5.647 1.00 98.69 73 LEU A C 1
ATOM 580 O O . LEU A 1 73 ? -5.502 8.701 -5.167 1.00 98.69 73 LEU A O 1
ATOM 584 N N . GLY A 1 74 ? -5.679 6.462 -5.140 1.00 98.75 74 GLY A N 1
ATOM 585 C CA . GLY A 1 74 ? -4.688 6.237 -4.097 1.00 98.75 74 GLY A CA 1
ATOM 586 C C . GLY A 1 74 ? -3.254 6.243 -4.625 1.00 98.75 74 GLY A C 1
ATOM 587 O O . GLY A 1 74 ? -3.009 6.333 -5.832 1.00 98.75 74 GLY A O 1
ATOM 588 N N . ASP A 1 75 ? -2.303 6.085 -3.709 1.00 98.81 75 ASP A N 1
ATOM 589 C CA . ASP A 1 75 ? -0.878 6.022 -4.028 1.00 98.81 75 ASP A CA 1
ATOM 590 C C . ASP A 1 75 ? -0.587 4.959 -5.091 1.00 98.81 75 ASP A C 1
ATOM 592 O O . ASP A 1 75 ? -1.099 3.837 -5.043 1.00 98.81 75 ASP A O 1
ATOM 596 N N . LYS A 1 76 ? 0.266 5.302 -6.059 1.00 98.69 76 LYS A N 1
ATOM 597 C CA . LYS A 1 76 ? 0.563 4.398 -7.169 1.00 98.69 76 LYS A CA 1
ATOM 598 C C . LYS A 1 76 ? 1.418 3.207 -6.750 1.00 98.69 76 LYS A C 1
ATOM 600 O O . LYS A 1 76 ? 2.229 3.287 -5.825 1.00 98.69 76 LYS A O 1
ATOM 605 N N . VAL A 1 77 ? 1.294 2.120 -7.499 1.00 98.88 77 VAL A N 1
ATOM 606 C CA . VAL A 1 77 ? 2.094 0.901 -7.331 1.00 98.88 77 VAL A CA 1
ATOM 607 C C . VAL A 1 77 ? 2.849 0.553 -8.610 1.00 98.88 77 VAL A C 1
ATOM 609 O O . VAL A 1 77 ? 2.416 0.895 -9.707 1.00 98.88 77 VAL A O 1
ATOM 612 N N . SER A 1 78 ? 4.004 -0.098 -8.473 1.00 98.56 78 SER A N 1
ATOM 613 C CA . SER A 1 78 ? 4.746 -0.650 -9.618 1.00 98.56 78 SER A CA 1
ATOM 614 C C . SER A 1 78 ? 4.132 -1.966 -10.113 1.00 98.56 78 SER A C 1
ATOM 616 O O . SER A 1 78 ? 3.487 -2.659 -9.329 1.00 98.56 78 SER A O 1
ATOM 618 N N . ASP A 1 79 ? 4.460 -2.381 -11.338 1.00 98.31 79 ASP A N 1
ATOM 619 C CA . ASP A 1 79 ? 3.950 -3.598 -12.000 1.00 98.31 79 ASP A CA 1
ATOM 620 C C . ASP A 1 79 ? 4.050 -4.891 -11.169 1.00 98.31 79 ASP A C 1
ATOM 622 O O . ASP A 1 79 ? 3.219 -5.788 -11.288 1.00 98.31 79 ASP A O 1
ATOM 626 N N . ASN A 1 80 ? 5.056 -4.999 -10.296 1.00 98.00 80 ASN A N 1
ATOM 627 C CA . ASN A 1 80 ? 5.310 -6.193 -9.486 1.00 98.00 80 ASN A CA 1
ATOM 628 C C . ASN A 1 80 ? 4.573 -6.202 -8.132 1.00 98.00 80 ASN A C 1
ATOM 630 O O . ASN A 1 80 ? 4.983 -6.912 -7.214 1.00 98.00 80 ASN A O 1
ATOM 634 N N . VAL A 1 81 ? 3.513 -5.413 -7.963 1.00 98.69 81 VAL A N 1
ATOM 635 C CA . VAL A 1 81 ? 2.760 -5.318 -6.704 1.00 98.69 81 VAL A CA 1
ATOM 636 C C . VAL A 1 81 ? 1.370 -5.916 -6.884 1.00 98.69 81 VAL A C 1
ATOM 638 O O . VAL A 1 81 ? 0.558 -5.411 -7.654 1.00 98.69 81 VAL A O 1
ATOM 641 N N . ILE A 1 82 ? 1.065 -6.973 -6.132 1.00 98.75 82 ILE A N 1
ATOM 642 C CA . ILE A 1 82 ? -0.292 -7.518 -6.041 1.00 98.75 82 ILE A CA 1
ATOM 643 C C . ILE A 1 82 ? -1.034 -6.732 -4.963 1.00 98.75 82 ILE A C 1
ATOM 645 O O . ILE A 1 82 ? -0.714 -6.866 -3.789 1.00 98.75 82 ILE A O 1
ATOM 649 N N . TYR A 1 83 ? -2.019 -5.923 -5.344 1.00 98.69 83 TYR A N 1
ATOM 650 C CA . TYR A 1 83 ? -2.731 -5.032 -4.416 1.00 98.69 83 TYR A CA 1
ATOM 651 C C . TYR A 1 83 ? -4.226 -5.345 -4.257 1.00 98.69 83 TYR A C 1
ATOM 653 O O . TYR A 1 83 ? -4.872 -4.766 -3.390 1.00 98.69 83 TYR A O 1
ATOM 661 N N . ASN A 1 84 ? -4.792 -6.232 -5.083 1.00 98.06 84 ASN A N 1
ATOM 662 C CA . ASN A 1 84 ? -6.200 -6.629 -5.017 1.00 98.06 84 ASN A CA 1
ATOM 663 C C . ASN A 1 84 ? -6.362 -7.961 -4.254 1.00 98.06 84 ASN A C 1
ATOM 665 O O . ASN A 1 84 ? -5.711 -8.935 -4.643 1.00 98.06 84 ASN A O 1
ATOM 669 N N . PRO A 1 85 ? -7.228 -8.045 -3.226 1.00 98.62 85 PRO A N 1
ATOM 670 C CA . PRO A 1 85 ? -8.122 -6.990 -2.727 1.00 98.62 85 PRO A CA 1
ATOM 671 C C . PRO A 1 85 ? -7.392 -5.896 -1.936 1.00 98.62 85 PRO A C 1
ATOM 673 O O . PRO A 1 85 ? -6.422 -6.185 -1.238 1.00 98.62 85 PRO A O 1
ATOM 676 N N . TRP A 1 86 ? -7.889 -4.659 -2.012 1.00 98.81 86 TRP A N 1
ATOM 677 C CA . TRP A 1 86 ? -7.481 -3.537 -1.155 1.00 98.81 86 TRP A CA 1
ATOM 678 C C . TRP A 1 86 ? -8.582 -3.185 -0.147 1.00 98.81 86 TRP A C 1
ATOM 680 O O . TRP A 1 86 ? -9.731 -3.601 -0.297 1.00 98.81 86 TRP A O 1
ATOM 690 N N . LEU A 1 87 ? -8.235 -2.413 0.882 1.00 98.62 87 LEU A N 1
ATOM 691 C CA . LEU A 1 87 ? -9.202 -1.865 1.833 1.00 98.62 87 LEU A CA 1
ATOM 692 C C . LEU A 1 87 ? -9.793 -0.567 1.285 1.00 98.62 87 LEU A C 1
ATOM 694 O O . LEU A 1 87 ? -9.073 0.267 0.738 1.00 98.62 87 LEU A O 1
ATOM 698 N N . THR A 1 88 ? -11.100 -0.379 1.449 1.00 98.31 88 THR A N 1
ATOM 699 C CA . THR A 1 88 ? -11.797 0.841 1.012 1.00 98.31 88 THR A CA 1
ATOM 700 C C . THR A 1 88 ? -11.756 1.965 2.049 1.00 98.31 88 THR A C 1
ATOM 702 O O . THR A 1 88 ? -12.108 3.099 1.737 1.00 98.31 88 THR A O 1
ATOM 705 N N . GLU A 1 89 ? -11.314 1.659 3.265 1.00 96.88 89 GLU A N 1
ATOM 706 C CA . GLU A 1 89 ? -11.201 2.570 4.403 1.00 96.88 89 GLU A CA 1
ATOM 707 C C . GLU A 1 89 ? -9.880 2.345 5.143 1.00 96.88 89 GLU A C 1
ATOM 709 O O . GLU A 1 89 ? -9.238 1.305 4.970 1.00 96.88 89 GLU A O 1
ATOM 714 N N . GLU A 1 90 ? -9.477 3.331 5.943 1.00 96.19 90 GLU A N 1
ATOM 715 C CA . GLU A 1 90 ? -8.235 3.276 6.712 1.00 96.19 90 GLU A CA 1
ATOM 716 C C . GLU A 1 90 ? -8.278 2.168 7.769 1.00 96.19 90 GLU A C 1
ATOM 718 O O . GLU A 1 90 ? -9.294 1.924 8.423 1.00 96.19 90 GLU A O 1
ATOM 723 N N . VAL A 1 91 ? -7.130 1.543 8.009 1.00 94.00 91 VAL A N 1
ATOM 724 C CA . VAL A 1 91 ? -6.909 0.689 9.172 1.00 94.00 91 VAL A CA 1
ATOM 725 C C . VAL A 1 91 ? -6.808 1.580 10.405 1.00 94.00 91 VAL A C 1
ATOM 727 O O . VAL A 1 91 ? -5.822 2.293 10.586 1.00 94.00 91 VAL A O 1
ATOM 730 N N . ILE A 1 92 ? -7.814 1.532 11.274 1.00 88.88 92 ILE A N 1
ATOM 731 C CA . ILE A 1 92 ? -7.807 2.282 12.533 1.00 88.88 92 ILE A CA 1
ATOM 732 C C . ILE A 1 92 ? -6.955 1.512 13.554 1.00 88.88 92 ILE A C 1
ATOM 734 O O . ILE A 1 92 ? -7.309 0.379 13.905 1.00 88.88 92 ILE A O 1
ATOM 738 N N . PRO A 1 93 ? -5.840 2.075 14.058 1.00 79.56 93 PRO A N 1
ATOM 739 C CA . PRO A 1 93 ? -5.071 1.415 15.102 1.00 79.56 93 PRO A CA 1
ATOM 740 C C . PRO A 1 93 ? -5.879 1.373 16.412 1.00 79.56 93 PRO A C 1
ATOM 742 O O . PRO A 1 93 ? -6.662 2.285 16.683 1.00 79.56 93 PRO A O 1
ATOM 745 N N . PRO A 1 94 ? -5.672 0.364 17.281 1.00 75.56 94 PRO A N 1
ATOM 746 C CA . PRO A 1 94 ? -6.450 0.215 18.515 1.00 75.56 94 PRO A CA 1
ATOM 747 C C . PRO A 1 94 ? -6.443 1.443 19.439 1.00 75.56 94 PRO A C 1
ATOM 749 O O . PRO A 1 94 ? -7.398 1.651 20.182 1.00 75.56 94 PRO A O 1
ATOM 752 N N . SER A 1 95 ? -5.382 2.254 19.399 1.00 76.69 95 SER A N 1
ATOM 753 C CA . SER A 1 95 ? -5.262 3.491 20.181 1.00 76.69 95 SER A CA 1
ATOM 754 C C . SER A 1 95 ? -6.213 4.603 19.736 1.00 76.69 95 SER A C 1
ATOM 756 O O . SER A 1 95 ? -6.520 5.478 20.537 1.00 76.69 95 SER A O 1
ATOM 758 N N . GLU A 1 96 ? -6.684 4.560 18.489 1.00 78.12 96 GLU A N 1
ATOM 759 C CA . GLU A 1 96 ? -7.544 5.579 17.873 1.00 78.12 96 GLU A CA 1
ATOM 760 C C . GLU A 1 96 ? -9.006 5.123 17.783 1.00 78.12 96 GLU A C 1
ATOM 762 O O . GLU A 1 96 ? -9.834 5.764 17.132 1.00 78.12 96 GLU A O 1
ATOM 767 N N . LEU A 1 97 ? -9.360 4.009 18.438 1.00 78.25 97 LEU A N 1
ATOM 768 C CA . LEU A 1 97 ? -10.758 3.611 18.538 1.00 78.25 97 LEU A CA 1
ATOM 769 C C . LEU A 1 97 ? -11.543 4.738 19.221 1.00 78.25 97 LEU A C 1
ATOM 771 O O . LEU A 1 97 ? -11.162 5.165 20.316 1.00 78.25 97 LEU A O 1
ATOM 775 N N . PRO A 1 98 ? -12.652 5.216 18.623 1.00 77.56 98 PRO A N 1
ATOM 776 C CA . PRO A 1 98 ? -13.421 6.296 19.213 1.00 77.56 98 PRO A CA 1
ATOM 777 C C . PRO A 1 98 ? -13.818 5.904 20.630 1.00 77.56 98 PRO A C 1
ATOM 779 O O . PRO A 1 98 ? -14.512 4.903 20.821 1.00 77.56 98 PRO A O 1
ATOM 782 N N . TRP A 1 99 ? -13.409 6.698 21.624 1.00 74.88 99 TRP A N 1
ATOM 783 C CA . TRP A 1 99 ? -13.707 6.457 23.042 1.00 74.88 99 TRP A CA 1
ATOM 784 C C . TRP A 1 99 ? -15.184 6.175 23.291 1.00 74.88 99 TRP A C 1
ATOM 786 O O . TRP A 1 99 ? -15.531 5.465 24.225 1.00 74.88 99 TRP A O 1
ATOM 796 N N . LEU A 1 100 ? -16.054 6.681 22.421 1.00 66.75 100 LEU A N 1
ATOM 797 C CA . LEU A 1 100 ? -17.476 6.398 22.406 1.00 66.75 100 LEU A CA 1
ATOM 798 C C . LEU A 1 100 ? -17.802 4.889 22.413 1.00 66.75 100 LEU A C 1
ATOM 800 O O . LEU A 1 100 ? -18.707 4.481 23.133 1.00 66.75 100 LEU A O 1
ATOM 804 N N . TYR A 1 101 ? -17.042 4.046 21.711 1.00 78.38 101 TYR A N 1
ATOM 805 C CA . TYR A 1 101 ? -17.246 2.592 21.705 1.00 78.38 101 TYR A CA 1
ATOM 806 C C . TYR A 1 101 ? -16.922 1.923 23.048 1.00 78.38 101 TYR A C 1
ATOM 808 O O . TYR A 1 101 ? -17.506 0.892 23.365 1.00 78.38 101 TYR A O 1
ATOM 816 N N . ILE A 1 102 ? -16.044 2.518 23.861 1.00 77.06 102 ILE A N 1
ATOM 817 C CA . ILE A 1 102 ? -15.728 2.045 25.218 1.00 77.06 102 ILE A CA 1
ATOM 818 C C . ILE A 1 102 ? -16.662 2.706 26.246 1.00 77.06 102 ILE A C 1
ATOM 820 O O . ILE A 1 102 ? -17.176 2.050 27.150 1.00 77.06 102 ILE A O 1
ATOM 824 N N . ILE A 1 103 ? -16.928 4.005 26.100 1.00 81.25 103 ILE A N 1
ATOM 825 C CA . ILE A 1 103 ? -17.707 4.813 27.042 1.00 81.25 103 ILE A CA 1
ATOM 826 C C . ILE A 1 103 ? -19.195 4.458 26.985 1.00 81.25 103 ILE A C 1
ATOM 828 O O . ILE A 1 103 ? -19.792 4.299 28.045 1.00 81.25 103 ILE A O 1
ATOM 832 N N . ILE A 1 104 ? -19.807 4.300 25.801 1.00 85.62 104 ILE A N 1
ATOM 833 C CA . ILE A 1 104 ? -21.240 3.967 25.682 1.00 85.62 104 ILE A CA 1
ATOM 834 C C . ILE A 1 104 ? -21.604 2.713 26.494 1.00 85.62 104 ILE A C 1
ATOM 836 O O . ILE A 1 104 ? -22.483 2.819 27.353 1.00 85.62 104 ILE A O 1
ATOM 840 N N . PRO A 1 105 ? -20.968 1.539 26.296 1.00 89.38 105 PRO A N 1
ATOM 841 C CA . PRO A 1 105 ? -21.340 0.344 27.046 1.00 89.38 105 PRO A CA 1
ATOM 842 C C . PRO A 1 105 ? -21.070 0.494 28.547 1.00 89.38 105 PRO A C 1
ATOM 844 O O . PRO A 1 105 ? -21.904 0.082 29.350 1.00 89.38 105 PRO A O 1
ATOM 847 N N . VAL A 1 106 ? -19.972 1.142 28.952 1.00 86.75 106 VAL A N 1
ATOM 848 C CA . VAL A 1 106 ? -19.665 1.375 30.374 1.00 86.75 106 VAL A CA 1
ATOM 849 C C . VAL A 1 106 ? -20.704 2.289 31.031 1.00 86.75 106 VAL A C 1
ATOM 851 O O . VAL A 1 106 ? -21.210 1.969 32.105 1.00 86.75 106 VAL A O 1
ATOM 854 N N . VAL A 1 107 ? -21.081 3.394 30.383 1.00 89.25 107 VAL A N 1
ATOM 855 C CA . VAL A 1 107 ? -22.110 4.321 30.881 1.00 89.25 107 VAL A CA 1
ATOM 856 C C . VAL A 1 107 ? -23.469 3.629 30.964 1.00 89.25 107 VAL A C 1
ATOM 858 O O . VAL A 1 107 ? -24.148 3.758 31.982 1.00 89.25 107 VAL A O 1
ATOM 861 N N . ILE A 1 108 ? -23.847 2.839 29.954 1.00 91.94 108 ILE A N 1
ATOM 862 C CA . ILE A 1 108 ? -25.076 2.033 29.986 1.00 91.94 108 ILE A CA 1
ATOM 863 C C . ILE A 1 108 ? -25.053 1.073 31.182 1.00 91.94 108 ILE A C 1
ATOM 865 O O . ILE A 1 108 ? -26.017 1.038 31.945 1.00 91.94 108 ILE A O 1
ATOM 869 N N . ILE A 1 109 ? -23.954 0.343 31.401 1.00 93.50 109 ILE A N 1
ATOM 870 C CA . ILE A 1 109 ? -23.812 -0.583 32.536 1.00 93.50 109 ILE A CA 1
ATOM 871 C C . ILE A 1 109 ? -23.949 0.157 33.874 1.00 93.50 109 ILE A C 1
ATOM 873 O O . ILE A 1 109 ? -24.670 -0.307 34.758 1.00 93.50 109 ILE A O 1
ATOM 877 N N . VAL A 1 110 ? -23.312 1.322 34.026 1.00 93.00 110 VAL A N 1
ATOM 878 C CA . VAL A 1 110 ? -23.388 2.133 35.253 1.00 93.00 110 VAL A CA 1
ATOM 879 C C . VAL A 1 110 ? -24.808 2.646 35.498 1.00 93.00 110 VAL A C 1
ATOM 881 O O 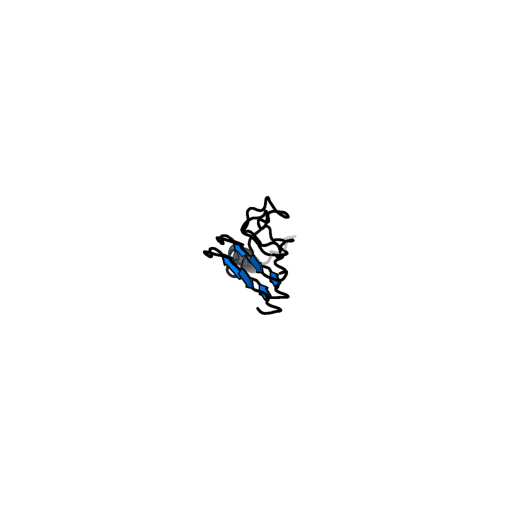. VAL A 1 110 ? -25.301 2.560 36.625 1.00 93.00 110 VAL A O 1
ATOM 884 N N . ILE A 1 111 ? -25.499 3.126 34.460 1.00 93.38 111 ILE A N 1
ATOM 885 C CA . ILE A 1 111 ? -26.893 3.580 34.560 1.00 93.38 111 ILE A CA 1
ATOM 886 C C . ILE A 1 111 ? -27.806 2.412 34.946 1.00 93.38 111 ILE A C 1
ATOM 888 O O . ILE A 1 111 ? -28.594 2.538 35.884 1.00 93.38 111 ILE A O 1
ATOM 892 N N . LEU A 1 112 ? -27.677 1.257 34.286 1.00 94.25 112 LEU A N 1
ATOM 893 C CA . LEU A 1 112 ? -28.460 0.060 34.601 1.00 94.25 112 LEU A CA 1
ATOM 894 C C . LEU A 1 112 ? -28.219 -0.410 36.043 1.00 94.25 112 LEU A C 1
ATOM 896 O O . LEU A 1 112 ? -29.175 -0.715 36.759 1.00 94.25 112 LEU A O 1
ATOM 900 N N . ALA A 1 113 ? -26.965 -0.407 36.503 1.00 93.31 113 ALA A N 1
ATOM 901 C CA . ALA A 1 113 ? -26.618 -0.742 37.879 1.00 93.31 113 ALA A CA 1
ATOM 902 C C . ALA A 1 113 ? -27.234 0.250 38.881 1.00 93.31 113 ALA A C 1
ATOM 904 O O . ALA A 1 113 ? -27.839 -0.169 39.871 1.00 93.31 113 ALA A O 1
ATOM 905 N N . ALA A 1 114 ? -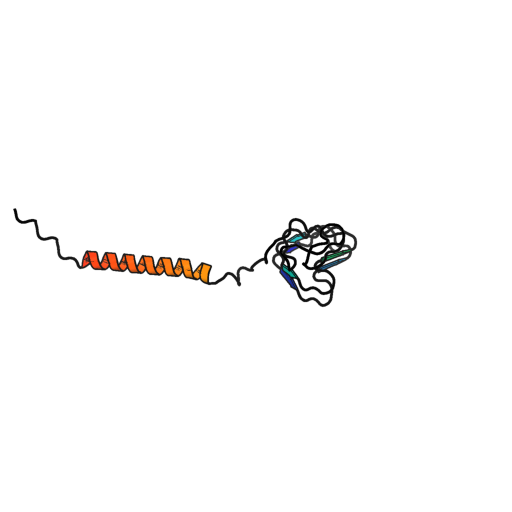27.149 1.558 38.619 1.00 92.50 114 ALA A N 1
ATOM 906 C CA . ALA A 1 114 ? -27.738 2.591 39.470 1.00 92.50 114 ALA A CA 1
ATOM 907 C C . ALA A 1 114 ? -29.271 2.477 39.545 1.00 92.50 114 ALA A C 1
ATOM 909 O O . ALA A 1 114 ? -29.843 2.556 40.636 1.00 92.50 114 ALA A O 1
ATOM 910 N N . VAL A 1 115 ? -29.937 2.216 38.414 1.00 93.38 115 VAL A N 1
ATOM 911 C CA . VAL A 1 115 ? -31.385 1.964 38.347 1.00 93.38 115 VAL A CA 1
ATOM 912 C C . VAL A 1 115 ? -31.754 0.720 39.157 1.00 93.38 115 VAL A C 1
ATOM 914 O O . VAL A 1 115 ? -32.657 0.784 39.992 1.00 93.38 115 VAL A O 1
ATOM 917 N N . ALA A 1 116 ? -31.031 -0.391 38.994 1.00 91.06 116 ALA A N 1
ATOM 918 C CA . ALA A 1 116 ? -31.273 -1.619 39.752 1.00 91.06 116 ALA A CA 1
ATOM 919 C C . ALA A 1 116 ? -31.094 -1.416 41.270 1.00 91.06 116 ALA A C 1
ATOM 921 O O . ALA A 1 116 ? -31.928 -1.863 42.066 1.00 91.06 116 ALA A O 1
ATOM 922 N N . ILE A 1 117 ? -30.050 -0.686 41.684 1.00 90.12 117 ILE A N 1
ATOM 923 C CA . ILE A 1 117 ? -29.819 -0.310 43.087 1.00 90.12 117 ILE A CA 1
ATOM 924 C C . ILE A 1 117 ? -30.973 0.562 43.604 1.00 90.12 117 ILE A C 1
ATOM 926 O O . ILE A 1 117 ? -31.478 0.322 44.705 1.00 90.12 117 ILE A O 1
ATOM 930 N N . GLY A 1 118 ? -31.428 1.538 42.815 1.00 87.00 118 GLY A N 1
ATOM 931 C CA . GLY A 1 118 ? -32.569 2.393 43.141 1.00 87.00 118 GLY A CA 1
ATOM 932 C C . GLY A 1 118 ? -33.869 1.605 43.326 1.00 87.00 118 GLY A C 1
ATOM 933 O O . GLY A 1 118 ? -34.559 1.783 44.333 1.00 87.00 118 GLY A O 1
ATOM 934 N N . ILE A 1 119 ? -34.169 0.674 42.416 1.00 85.31 119 ILE A N 1
ATOM 935 C CA . ILE A 1 119 ? -35.331 -0.227 42.501 1.00 85.31 119 ILE A CA 1
ATOM 936 C C . ILE A 1 119 ? -35.255 -1.083 43.772 1.00 85.31 119 ILE A C 1
ATOM 938 O O . ILE A 1 119 ? -36.243 -1.194 44.503 1.00 85.31 119 ILE A O 1
ATOM 942 N N . LYS A 1 120 ? -34.083 -1.648 44.089 1.00 86.25 120 LYS A N 1
ATOM 943 C CA . LYS A 1 120 ? -33.879 -2.460 45.301 1.00 86.25 120 LYS A CA 1
ATOM 944 C C . LYS A 1 120 ? -34.086 -1.645 46.583 1.00 86.25 120 LYS A C 1
ATOM 946 O O . LYS A 1 120 ? -34.714 -2.136 47.519 1.00 86.25 120 LYS A O 1
ATOM 951 N N . ARG A 1 121 ? -33.603 -0.396 46.624 1.00 84.94 121 ARG A N 1
ATOM 952 C CA . ARG A 1 121 ? -33.814 0.522 47.759 1.00 84.94 121 ARG A CA 1
ATOM 953 C C . ARG A 1 121 ? -35.289 0.888 47.933 1.00 84.94 121 ARG A C 1
ATOM 955 O O . ARG A 1 121 ? -35.775 0.828 49.058 1.00 84.94 121 ARG A O 1
ATOM 962 N N . ARG A 1 122 ? -36.014 1.187 46.844 1.00 80.81 122 ARG A N 1
ATOM 963 C CA . ARG A 1 122 ? -37.463 1.459 46.900 1.00 80.81 122 ARG A CA 1
ATOM 964 C C . ARG A 1 122 ? -38.253 0.262 47.429 1.00 80.81 122 ARG A C 1
ATOM 966 O O . ARG A 1 122 ? -39.057 0.448 48.331 1.00 80.81 122 ARG A O 1
ATOM 973 N N . LYS A 1 123 ? -37.976 -0.961 46.952 1.00 75.38 123 LYS A N 1
ATOM 974 C CA . LYS A 1 123 ? -38.628 -2.187 47.458 1.00 75.38 123 LYS A CA 1
ATOM 975 C C . LYS A 1 123 ? -38.424 -2.400 48.962 1.00 75.38 123 LYS A C 1
ATOM 977 O O . LYS A 1 123 ? -39.336 -2.867 49.625 1.00 75.38 123 LYS A O 1
ATOM 982 N N . LYS A 1 124 ? -37.256 -2.035 49.508 1.00 77.19 124 LYS A N 1
ATOM 983 C CA . LYS A 1 124 ? -36.973 -2.130 50.952 1.00 77.19 124 LYS A CA 1
ATOM 984 C C . LYS A 1 124 ? -37.683 -1.049 51.786 1.00 77.19 124 LYS A C 1
ATOM 986 O O . LYS A 1 124 ? -37.859 -1.243 52.981 1.00 77.19 124 LYS A O 1
ATOM 991 N N . ALA A 1 125 ? -38.047 0.082 51.178 1.00 76.56 125 ALA A N 1
ATOM 992 C CA . ALA A 1 125 ? -38.684 1.214 51.853 1.00 76.56 125 ALA A CA 1
ATOM 993 C C . ALA A 1 125 ? -40.225 1.180 51.819 1.00 76.56 125 ALA A C 1
ATOM 995 O O . ALA A 1 125 ? -40.855 1.957 52.532 1.00 76.56 125 ALA A O 1
ATOM 996 N N . LEU A 1 126 ? -40.836 0.312 51.001 1.00 71.31 126 LEU A N 1
ATOM 997 C CA . LEU A 1 126 ? -42.287 0.116 50.997 1.00 71.31 126 LEU A CA 1
ATOM 998 C C . LEU A 1 126 ? -42.717 -0.579 52.306 1.0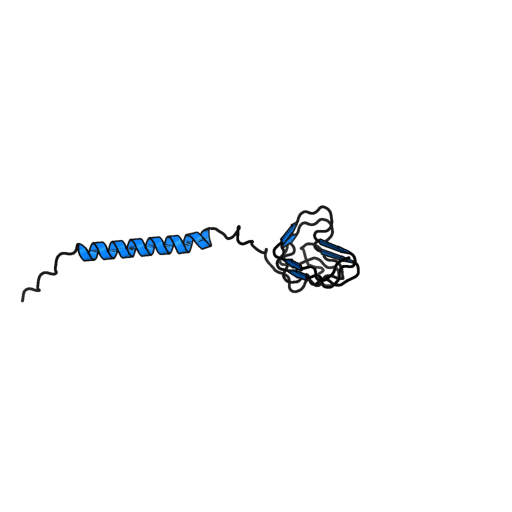0 71.31 126 LEU A C 1
ATOM 1000 O O . LEU A 1 126 ? -42.169 -1.637 52.626 1.00 71.31 126 LEU A O 1
ATOM 1004 N N . PRO A 1 127 ? -43.661 -0.005 53.077 1.00 75.19 127 PRO A N 1
ATOM 1005 C CA . PRO A 1 127 ? -44.215 -0.660 54.259 1.00 75.19 127 PRO A CA 1
ATOM 1006 C C . PRO A 1 127 ? -44.921 -1.972 53.871 1.00 75.19 127 PRO A C 1
ATOM 1008 O O . PRO A 1 127 ? -45.367 -2.098 52.727 1.00 75.19 127 PRO A O 1
ATOM 1011 N N . PRO A 1 128 ? -45.022 -2.951 54.792 1.00 77.25 128 PRO A N 1
ATOM 1012 C CA . PRO A 1 128 ? -45.728 -4.199 54.524 1.00 77.25 128 PRO A CA 1
ATOM 1013 C C . PRO A 1 128 ? -47.157 -3.896 54.069 1.00 77.25 128 PRO A C 1
ATOM 1015 O O . PRO A 1 128 ? -47.833 -3.041 54.645 1.00 77.25 128 PRO A O 1
ATOM 1018 N N . GLU A 1 129 ? -47.586 -4.580 53.011 1.00 74.44 129 GLU A N 1
ATOM 1019 C CA . GLU A 1 129 ? -48.934 -4.464 52.466 1.00 74.44 129 GLU A CA 1
ATOM 1020 C C . GLU A 1 129 ? -49.931 -4.764 53.593 1.00 74.44 129 GLU A C 1
ATOM 1022 O O . GLU A 1 129 ? -49.873 -5.829 54.217 1.00 74.44 129 GLU A O 1
ATOM 1027 N N . LYS A 1 130 ? -50.780 -3.785 53.937 1.00 73.81 130 LYS A N 1
ATOM 1028 C CA . LYS A 1 130 ? -51.832 -4.004 54.936 1.00 73.81 130 LYS A CA 1
ATOM 1029 C C . LYS A 1 130 ? -52.698 -5.168 54.440 1.00 73.81 130 LYS A C 1
ATOM 1031 O O . LYS A 1 130 ? -53.057 -5.161 53.262 1.00 73.81 130 LYS A O 1
ATOM 1036 N N . PRO A 1 131 ? -53.028 -6.150 55.298 1.00 75.88 131 PRO A N 1
ATOM 1037 C CA . PRO A 1 131 ? -53.902 -7.243 54.895 1.00 75.88 131 PRO A CA 1
ATOM 1038 C C . PRO A 1 131 ? -55.217 -6.664 54.366 1.00 75.88 131 PRO A C 1
ATOM 1040 O O . PRO A 1 131 ? -55.741 -5.711 54.939 1.00 75.88 131 PRO A O 1
ATOM 1043 N N . ALA A 1 132 ? -55.704 -7.207 53.248 1.00 76.62 132 ALA A N 1
ATOM 1044 C CA . ALA A 1 132 ? -56.967 -6.787 52.659 1.00 76.62 132 ALA A CA 1
ATOM 1045 C C . ALA A 1 132 ? -58.093 -6.993 53.683 1.00 76.62 132 ALA A C 1
ATOM 1047 O O . ALA A 1 132 ? -58.331 -8.126 54.115 1.00 76.62 132 ALA A O 1
ATOM 1048 N N . ASP A 1 133 ? -58.742 -5.900 54.085 1.00 74.50 133 ASP A N 1
ATOM 1049 C CA . ASP A 1 133 ? -59.930 -5.953 54.934 1.00 74.50 133 ASP A CA 1
ATOM 1050 C C . ASP A 1 133 ? -61.034 -6.715 54.180 1.00 74.50 133 ASP A C 1
ATOM 1052 O O . ASP A 1 133 ? -61.304 -6.441 53.007 1.00 74.50 133 ASP 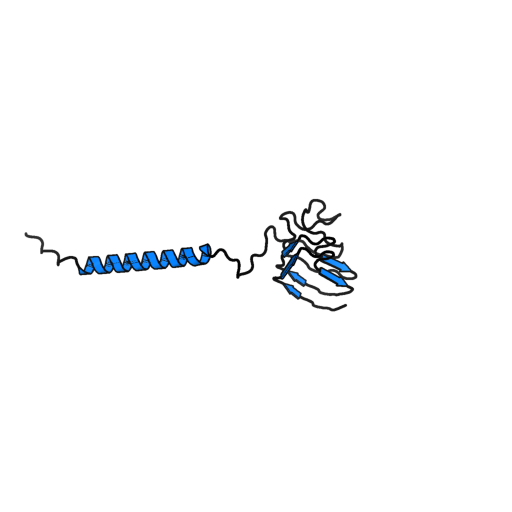A O 1
ATOM 1056 N N . LYS A 1 134 ? -61.592 -7.732 54.845 1.00 63.81 134 LYS A N 1
ATOM 1057 C CA . LYS A 1 134 ? -62.703 -8.564 54.363 1.00 63.81 134 LYS A CA 1
ATOM 1058 C C . LYS A 1 134 ? -64.046 -7.882 54.572 1.00 63.81 134 LYS A C 1
ATOM 1060 O O . LYS A 1 134 ? -64.213 -7.256 55.640 1.00 63.81 134 LYS A O 1
#

Sequence (134 aa):
SSSNNKITNCSVYNNSWHGILLYYSSNAEIHYCNIYGNTDYGVYSYGHTVNATYNWWGSASGPYHLYTNPSGLGDKVSDNVIYNPWLTEEVIPPSELPWLYIIIPVVIIVILAAVAIGIKRRKKALPPEKPADK

Secondary structure (DSSP, 8-state):
--BS-EEES-EEE--SS-SEEEES-BS-EEES-EEE--SS-SEEEESS-EE--S-B-SSTT-B-BTTTBTT--B--B-TTEE--S-BSS----GGGS-THHHHHHHHHHHHHHHHHHHHHHHHHHSPPPPPPP-